Protein AF-A0A521TCE7-F1 (afdb_monomer)

Nearest PDB structures (foldseek):
  3hug-assembly6_P  TM=5.514E-01  e=2.609E+00  Mycobacterium tuberculosis H37Rv

Secondary structure (DSSP, 8-state):
---HHHHHHHHHHSTTTTS-HHHHHHHHHHHHH-HHHHHHHHHHHHHHHHHHHHHHHHHHHS-TTHHHHHHHHS---

Radius of gyration: 18.5 Å; Cα contacts (8 Å, |Δi|>4): 24; chains: 1; bounding box: 50×21×43 Å

Foldseek 3Di:
DDDLVVLLVCLQVVCLVVDDPVVVVVSVVCCVVDPVSVVSSVVVVVVVVVVVVVVVVVVVVDDPCVVVVVVVPDDDD

Structure (mmCIF, N/CA/C/O backbone):
data_AF-A0A521TCE7-F1
#
_entry.id   AF-A0A521TCE7-F1
#
loop_
_atom_site.group_PDB
_atom_site.id
_atom_site.type_symbol
_atom_site.label_atom_id
_atom_site.label_alt_id
_atom_site.label_comp_id
_atom_site.label_asym_id
_atom_site.label_entity_id
_atom_site.label_seq_id
_atom_site.pdbx_PDB_ins_code
_atom_site.Cartn_x
_atom_site.Cartn_y
_atom_site.Cartn_z
_atom_site.occupancy
_atom_site.B_iso_or_equiv
_atom_site.auth_seq_id
_atom_site.auth_comp_id
_atom_site.auth_asym_id
_atom_site.auth_atom_id
_atom_site.pdbx_PDB_model_num
ATOM 1 N N . MET A 1 1 ? -12.728 -4.033 17.836 1.00 63.03 1 MET A N 1
ATOM 2 C CA . MET A 1 1 ? -12.916 -3.311 16.558 1.00 63.03 1 MET A CA 1
ATOM 3 C C . MET A 1 1 ? -11.557 -3.045 15.935 1.00 63.03 1 MET A C 1
ATOM 5 O O . MET A 1 1 ? -10.687 -2.541 16.629 1.00 63.03 1 MET A O 1
ATOM 9 N N . MET A 1 2 ? -11.356 -3.412 14.672 1.00 74.94 2 MET A N 1
ATOM 10 C CA . MET A 1 2 ? -10.152 -3.035 13.920 1.00 74.94 2 MET A CA 1
ATOM 11 C C . MET A 1 2 ? -10.297 -1.578 13.465 1.00 74.94 2 MET A C 1
ATOM 13 O O . MET A 1 2 ? -11.397 -1.185 13.062 1.00 74.94 2 MET A O 1
ATOM 17 N N . LYS A 1 3 ? -9.241 -0.766 13.561 1.00 87.00 3 LYS A N 1
ATOM 18 C CA . LYS A 1 3 ? -9.319 0.654 13.187 1.00 87.00 3 LYS A CA 1
ATOM 19 C C . LYS A 1 3 ? -9.244 0.801 11.666 1.00 87.00 3 LYS A C 1
ATOM 21 O O . LYS A 1 3 ? -8.475 0.097 11.014 1.00 87.00 3 LYS A O 1
ATOM 26 N N . CYS A 1 4 ? -9.969 1.775 11.108 1.00 88.31 4 CYS A N 1
ATOM 27 C CA . CYS A 1 4 ? -9.941 2.074 9.669 1.00 88.31 4 CYS A CA 1
ATOM 28 C C . CYS A 1 4 ? -8.508 2.251 9.134 1.00 88.31 4 CYS A C 1
ATOM 30 O O . CYS A 1 4 ? -8.205 1.762 8.051 1.00 88.31 4 CYS A O 1
ATOM 32 N N . ARG A 1 5 ? -7.619 2.881 9.922 1.00 88.19 5 ARG A N 1
ATOM 33 C CA . ARG A 1 5 ? -6.196 3.075 9.593 1.00 88.19 5 ARG A CA 1
ATOM 34 C C . ARG A 1 5 ? -5.445 1.755 9.407 1.00 88.19 5 ARG A C 1
ATOM 36 O O . ARG A 1 5 ? -4.698 1.604 8.451 1.00 88.19 5 ARG A O 1
ATOM 43 N N . GLU A 1 6 ? -5.652 0.793 10.301 1.00 88.81 6 GLU A N 1
ATOM 44 C CA . GLU A 1 6 ? -4.991 -0.515 10.216 1.00 88.81 6 GLU A CA 1
ATOM 45 C C . GLU A 1 6 ? -5.458 -1.277 8.977 1.00 88.81 6 GLU A C 1
ATOM 47 O O . GLU A 1 6 ? -4.656 -1.895 8.284 1.00 88.81 6 GLU A O 1
ATOM 52 N N . VAL A 1 7 ? -6.759 -1.195 8.678 1.00 89.50 7 VAL A N 1
ATOM 53 C CA . VAL A 1 7 ? -7.349 -1.805 7.486 1.00 89.50 7 VAL A CA 1
ATOM 54 C C . VAL A 1 7 ? -6.807 -1.154 6.216 1.00 89.50 7 VAL A C 1
ATOM 56 O O . VAL A 1 7 ? -6.419 -1.873 5.302 1.00 89.50 7 VAL A O 1
ATOM 59 N N . SER A 1 8 ? -6.735 0.180 6.149 1.00 87.44 8 SER A N 1
ATO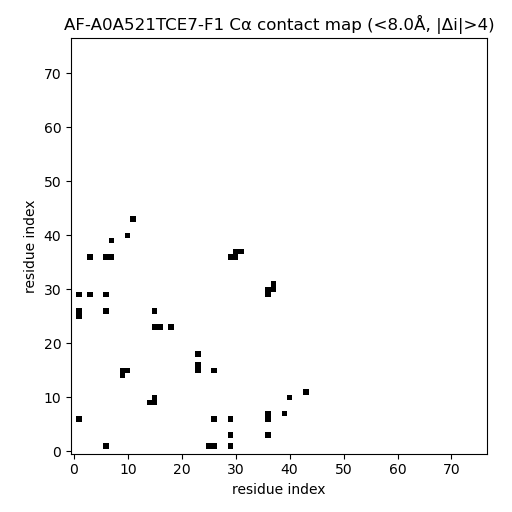M 60 C CA . SER A 1 8 ? -6.192 0.877 4.978 1.00 87.44 8 SER A CA 1
ATOM 61 C C . SER A 1 8 ? -4.715 0.571 4.753 1.00 87.44 8 SER A C 1
ATOM 63 O O . SER A 1 8 ? -4.330 0.343 3.611 1.00 87.44 8 SER A O 1
ATOM 65 N N . THR A 1 9 ? -3.906 0.501 5.816 1.00 89.31 9 THR A N 1
ATOM 66 C CA . THR A 1 9 ? -2.487 0.136 5.708 1.00 89.31 9 THR A CA 1
ATOM 67 C C . THR A 1 9 ? -2.335 -1.280 5.160 1.00 89.31 9 THR A C 1
ATOM 69 O O . THR A 1 9 ? -1.662 -1.458 4.152 1.00 89.31 9 THR A O 1
ATOM 72 N N . LEU A 1 10 ? -3.032 -2.260 5.750 1.00 89.25 10 LEU A N 1
ATOM 73 C CA . LEU A 1 10 ? -2.945 -3.663 5.325 1.00 89.25 10 LEU A CA 1
ATOM 74 C C . LEU A 1 10 ? -3.403 -3.855 3.871 1.00 89.25 10 LEU A C 1
ATOM 76 O O . LEU A 1 10 ? -2.822 -4.617 3.106 1.00 89.25 10 LEU A O 1
ATOM 80 N N . VAL A 1 11 ? -4.473 -3.154 3.484 1.00 87.62 11 VAL A N 1
ATOM 81 C CA . VAL A 1 11 ? -5.013 -3.180 2.120 1.00 87.62 11 VAL A CA 1
ATOM 82 C C . VAL A 1 11 ? -4.052 -2.527 1.126 1.00 87.62 11 VAL A C 1
ATOM 84 O O . VAL A 1 11 ? -3.965 -3.000 -0.007 1.00 87.62 11 VAL A O 1
ATOM 87 N N . SER A 1 12 ? -3.344 -1.466 1.524 1.00 85.88 12 SER A N 1
ATOM 88 C CA . SER A 1 12 ? -2.400 -0.745 0.666 1.00 85.88 12 SER A CA 1
ATOM 89 C C . SER A 1 12 ? -1.116 -1.528 0.418 1.00 85.88 12 SER A C 1
ATOM 91 O O . SER A 1 12 ? -0.674 -1.580 -0.726 1.00 85.88 12 SER A O 1
ATOM 93 N N . THR A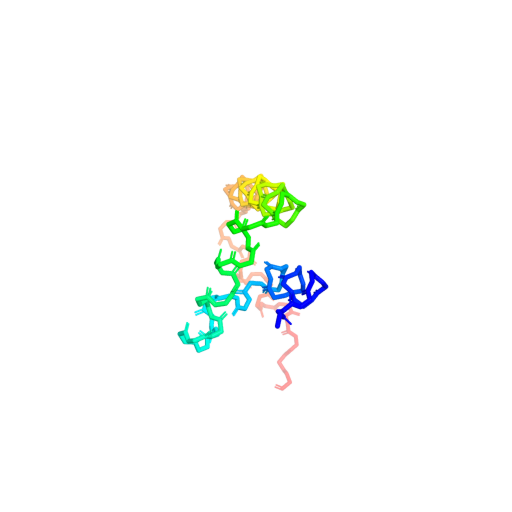 1 13 ? -0.547 -2.164 1.448 1.00 86.00 13 THR A N 1
ATOM 94 C CA . THR A 1 13 ? 0.700 -2.940 1.313 1.00 86.00 13 THR A CA 1
ATOM 95 C C . THR A 1 13 ? 0.513 -4.255 0.560 1.00 86.00 13 THR A C 1
ATOM 97 O O . THR A 1 13 ? 1.488 -4.845 0.119 1.0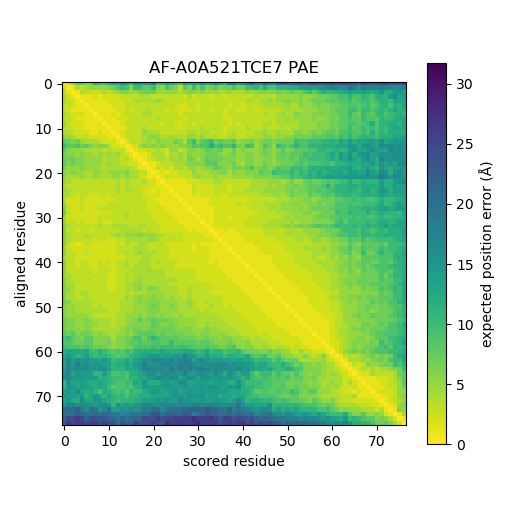0 86.00 13 THR A O 1
ATOM 100 N N . GLY A 1 14 ? -0.730 -4.714 0.375 1.00 81.12 14 GLY A N 1
ATOM 101 C CA . GLY A 1 14 ? -1.008 -6.017 -0.239 1.00 81.12 14 GLY A CA 1
ATOM 102 C C . GLY A 1 14 ? -0.907 -7.186 0.747 1.00 81.12 14 GLY A C 1
ATOM 103 O O . GLY A 1 14 ? -1.234 -8.314 0.392 1.00 81.12 14 GLY A O 1
ATOM 104 N N . ASP A 1 15 ? -0.591 -6.919 2.018 1.00 82.62 15 ASP A N 1
ATOM 105 C CA . ASP A 1 15 ? -0.435 -7.939 3.066 1.00 82.62 15 ASP A CA 1
ATOM 106 C C . ASP A 1 15 ? -1.736 -8.625 3.490 1.00 82.62 15 ASP A C 1
ATOM 108 O O . ASP A 1 15 ? -1.746 -9.519 4.336 1.00 82.62 15 ASP A O 1
ATOM 112 N N . VAL A 1 16 ? -2.880 -8.232 2.927 1.00 81.69 16 VAL A N 1
ATOM 113 C CA . VAL A 1 16 ? -4.137 -8.948 3.179 1.00 81.69 16 VAL A CA 1
ATOM 114 C C . VAL A 1 16 ? -3.999 -10.412 2.763 1.00 81.69 16 VAL A C 1
ATOM 116 O O . VAL A 1 16 ? -4.592 -11.277 3.402 1.00 81.69 16 VAL A O 1
ATOM 119 N N . GLU A 1 17 ? -3.231 -10.708 1.712 1.00 79.25 17 GLU A N 1
ATOM 120 C CA . GLU A 1 17 ? -3.083 -12.073 1.209 1.00 79.25 17 GLU A CA 1
ATOM 121 C C . GLU A 1 17 ? -2.051 -12.907 1.981 1.00 79.25 17 GLU A C 1
ATOM 123 O O . GLU A 1 17 ? -2.193 -14.119 2.105 1.00 79.25 17 GLU A O 1
ATOM 128 N N . THR A 1 18 ? -1.063 -12.265 2.588 1.00 82.69 18 THR A N 1
ATOM 129 C CA . THR A 1 18 ? -0.049 -12.924 3.424 1.00 82.69 18 THR A CA 1
ATOM 130 C C . THR A 1 18 ? -0.488 -13.034 4.889 1.00 82.69 18 THR A C 1
ATOM 132 O O . THR A 1 18 ? 0.080 -13.803 5.662 1.00 82.69 18 THR A O 1
ATOM 135 N N . ALA A 1 19 ? -1.529 -12.299 5.294 1.00 85.56 19 ALA A N 1
ATOM 136 C CA . ALA A 1 19 ? -2.004 -12.280 6.670 1.00 85.56 19 ALA A CA 1
ATOM 137 C C . ALA A 1 19 ? -2.686 -13.598 7.117 1.00 85.56 19 ALA A C 1
ATOM 139 O O . ALA A 1 19 ? -3.419 -14.227 6.344 1.00 85.56 19 ALA A O 1
ATOM 140 N N . PRO A 1 20 ? -2.575 -13.961 8.415 1.00 89.12 20 PRO A N 1
ATOM 141 C CA . PRO A 1 20 ? -3.299 -15.088 9.005 1.00 89.12 20 PRO A CA 1
ATOM 142 C C . PRO A 1 20 ? -4.816 -15.007 8.774 1.00 89.12 20 PRO A C 1
ATOM 144 O O . PRO A 1 20 ? -5.402 -13.918 8.803 1.00 89.12 20 PRO A O 1
ATOM 147 N N . LEU A 1 21 ? -5.477 -16.162 8.631 1.00 87.00 21 LEU A N 1
ATOM 148 C CA . LEU A 1 21 ? -6.908 -16.279 8.298 1.00 87.00 21 LEU A CA 1
ATOM 149 C C . LEU A 1 21 ? -7.821 -15.423 9.198 1.00 87.00 21 LEU A C 1
ATOM 151 O O . LEU A 1 21 ? -8.683 -14.696 8.705 1.00 87.00 21 LEU A O 1
ATOM 155 N N . GLY A 1 22 ? -7.582 -15.406 10.514 1.00 86.75 22 GLY A N 1
ATOM 156 C CA . GLY A 1 22 ? -8.366 -14.588 11.449 1.00 86.75 22 GLY A CA 1
ATOM 157 C C . GLY A 1 22 ? -8.176 -13.072 11.278 1.00 86.75 22 GLY A C 1
ATOM 158 O O . GLY A 1 22 ? -9.055 -12.277 11.622 1.00 86.75 22 GLY A O 1
ATOM 159 N N . ARG A 1 23 ? -7.035 -12.630 10.734 1.00 86.50 23 ARG A N 1
ATOM 160 C CA . ARG A 1 23 ? -6.784 -11.216 10.410 1.00 86.50 23 ARG A CA 1
ATOM 161 C C . ARG A 1 23 ? -7.437 -10.847 9.079 1.00 86.50 23 ARG A C 1
ATOM 163 O O . ARG A 1 23 ? -8.075 -9.799 9.003 1.00 86.50 23 ARG A O 1
ATOM 170 N N . ARG A 1 24 ? -7.387 -11.745 8.090 1.00 88.81 24 ARG A N 1
ATOM 171 C CA . ARG A 1 24 ? -8.146 -11.635 6.832 1.00 88.81 24 ARG A CA 1
ATOM 172 C C . ARG A 1 24 ? -9.642 -11.465 7.086 1.00 88.81 24 ARG A C 1
ATOM 174 O O . ARG A 1 24 ? -10.232 -10.507 6.592 1.00 88.81 24 ARG A O 1
ATOM 181 N N . MET A 1 25 ? -10.250 -12.330 7.901 1.00 89.12 25 MET A N 1
ATOM 182 C CA . MET A 1 25 ? -11.687 -12.248 8.198 1.00 89.12 25 MET A CA 1
ATOM 183 C C . MET A 1 25 ? -12.079 -10.918 8.851 1.00 89.12 25 MET A C 1
ATOM 185 O O . MET A 1 25 ? -13.073 -10.311 8.455 1.00 89.12 25 MET A O 1
ATOM 189 N N . ARG A 1 26 ? -11.276 -10.412 9.798 1.00 90.38 26 ARG A N 1
ATOM 190 C CA . ARG A 1 26 ? -11.528 -9.107 10.438 1.00 90.38 26 ARG A CA 1
ATOM 191 C C . ARG A 1 26 ? -11.500 -7.945 9.448 1.00 90.38 26 ARG A C 1
ATOM 193 O O . ARG A 1 26 ? -12.342 -7.053 9.538 1.00 90.38 26 ARG A O 1
ATOM 200 N N . VAL A 1 27 ? -10.568 -7.966 8.498 1.00 91.00 27 VAL A N 1
ATOM 201 C CA . VAL A 1 27 ? -10.483 -6.972 7.418 1.00 91.00 27 VAL A CA 1
ATOM 202 C C . VAL A 1 27 ? -11.735 -7.038 6.543 1.00 91.00 27 VAL A C 1
ATOM 204 O O . VAL A 1 27 ? -12.393 -6.018 6.337 1.00 91.00 27 VAL A O 1
ATOM 207 N N . T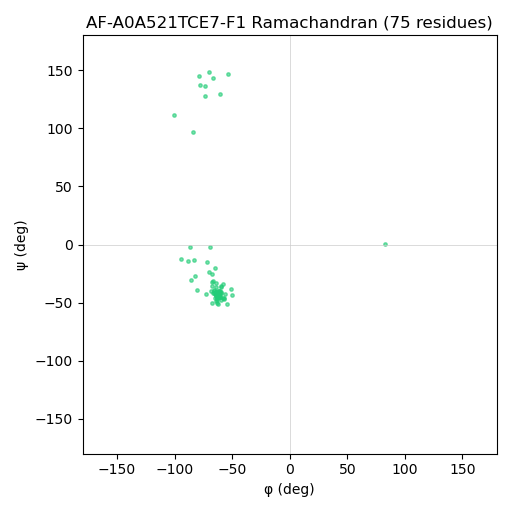RP A 1 28 ? -12.122 -8.230 6.084 1.00 89.62 28 TRP A N 1
ATOM 208 C CA . TRP A 1 28 ? -13.329 -8.415 5.273 1.00 89.62 28 TRP A CA 1
ATOM 209 C C . TRP A 1 28 ? -14.598 -7.940 5.983 1.00 89.62 28 TRP A C 1
ATOM 211 O O . TRP A 1 28 ? -15.366 -7.179 5.393 1.00 89.62 28 TRP A O 1
ATOM 221 N N . LEU A 1 29 ? -14.770 -8.297 7.259 1.00 92.00 29 LEU A N 1
ATOM 222 C CA . LEU A 1 29 ? -15.888 -7.837 8.080 1.00 92.00 29 LEU A CA 1
ATOM 223 C C . LEU A 1 29 ? -15.909 -6.305 8.192 1.00 92.00 29 LEU A C 1
ATOM 225 O O . LEU A 1 29 ? -16.938 -5.676 7.957 1.00 92.00 29 LEU A O 1
ATOM 229 N N . HIS A 1 30 ? -14.764 -5.683 8.485 1.00 93.25 30 HIS A N 1
ATOM 230 C CA . HIS A 1 30 ? -14.682 -4.228 8.602 1.00 93.25 30 HIS A CA 1
ATOM 231 C C . HIS A 1 30 ? -15.042 -3.523 7.290 1.00 93.25 30 HIS A C 1
ATOM 233 O O . HIS A 1 30 ? -15.777 -2.542 7.294 1.00 93.25 30 HIS A O 1
ATOM 239 N N . ILE A 1 31 ? -14.570 -4.026 6.151 1.00 92.12 31 ILE A N 1
ATOM 240 C CA . ILE A 1 31 ? -14.912 -3.479 4.831 1.00 92.12 31 ILE A CA 1
ATOM 241 C C . ILE A 1 31 ? -16.387 -3.695 4.483 1.00 92.12 31 ILE A C 1
ATOM 243 O O . ILE A 1 31 ? -16.990 -2.850 3.815 1.00 92.12 31 ILE A O 1
ATOM 247 N N . ALA A 1 32 ? -16.989 -4.791 4.945 1.00 91.31 32 ALA A N 1
ATOM 248 C CA . ALA A 1 32 ? -18.415 -5.011 4.776 1.00 91.31 32 ALA A CA 1
ATOM 249 C C . ALA A 1 32 ? -19.234 -3.946 5.529 1.00 91.31 32 ALA A C 1
ATOM 251 O O . ALA A 1 32 ? -20.190 -3.407 4.969 1.00 91.31 32 ALA A O 1
ATOM 252 N N . MET A 1 33 ? -18.815 -3.581 6.742 1.00 93.25 33 MET A N 1
ATOM 253 C CA . MET A 1 33 ? -19.532 -2.638 7.608 1.00 93.25 33 MET A CA 1
ATOM 254 C C . MET A 1 33 ? -19.186 -1.162 7.341 1.00 93.25 33 MET A C 1
ATOM 256 O O . MET A 1 33 ? -20.026 -0.282 7.510 1.00 93.25 33 MET A O 1
ATOM 260 N N . CYS A 1 34 ? -17.962 -0.861 6.903 1.00 94.19 34 CYS A N 1
ATOM 261 C CA . CYS A 1 34 ? -17.470 0.503 6.722 1.00 94.19 34 CYS A CA 1
ATOM 262 C C . CYS A 1 34 ? -17.513 0.939 5.250 1.00 94.19 34 CYS A C 1
ATOM 264 O O . CYS A 1 34 ? -16.718 0.494 4.414 1.00 94.19 34 CYS A O 1
ATOM 266 N N . ARG A 1 35 ? -18.400 1.893 4.933 1.00 92.81 35 ARG A N 1
ATOM 267 C CA . ARG A 1 35 ? -18.562 2.455 3.574 1.00 92.81 35 ARG A CA 1
ATOM 268 C C . ARG A 1 35 ? -17.275 3.107 3.045 1.00 92.81 35 ARG A C 1
ATOM 270 O O . ARG A 1 35 ? -16.974 2.972 1.861 1.00 92.81 35 ARG A O 1
ATOM 277 N N . HIS A 1 36 ? -16.494 3.752 3.913 1.00 92.50 36 HIS A N 1
ATOM 278 C CA . HIS A 1 36 ? -15.239 4.415 3.540 1.00 92.50 36 HIS A CA 1
ATOM 279 C C . HIS A 1 36 ? -14.168 3.408 3.117 1.00 92.50 36 HIS A C 1
ATOM 281 O O . HIS A 1 36 ? -13.622 3.515 2.021 1.00 92.50 36 HIS A O 1
ATOM 287 N N . CYS A 1 37 ? -13.925 2.375 3.930 1.00 91.69 37 CYS A N 1
ATOM 288 C CA . CYS A 1 37 ? -12.960 1.328 3.593 1.00 91.69 37 CYS A CA 1
ATOM 289 C C . CYS A 1 37 ? -13.387 0.536 2.349 1.00 91.69 37 CYS A C 1
ATOM 291 O O . CYS A 1 37 ? -12.541 0.149 1.544 1.00 91.69 37 CYS A O 1
ATOM 293 N N . ARG A 1 38 ? -14.696 0.345 2.139 1.00 92.75 38 ARG A N 1
ATOM 294 C CA . ARG A 1 38 ? -15.229 -0.252 0.908 1.00 92.75 38 ARG A CA 1
ATOM 295 C C . ARG A 1 38 ? -14.925 0.597 -0.328 1.00 92.75 38 ARG A C 1
ATOM 297 O O . ARG A 1 38 ? -14.486 0.048 -1.335 1.00 92.75 38 ARG A O 1
ATOM 304 N N . ARG A 1 39 ? -15.137 1.917 -0.261 1.00 93.69 39 ARG A N 1
ATOM 305 C CA . ARG A 1 39 ? -14.812 2.842 -1.360 1.00 93.69 39 ARG A CA 1
ATOM 306 C C . ARG A 1 39 ? -13.311 2.869 -1.638 1.00 93.69 39 ARG A C 1
ATOM 308 O O . ARG A 1 39 ? -12.918 2.724 -2.790 1.00 93.69 39 ARG A O 1
ATOM 315 N N . PHE A 1 40 ? -12.497 2.958 -0.588 1.00 91.75 40 PHE A N 1
ATOM 316 C CA . PHE A 1 40 ? -11.041 2.951 -0.695 1.00 91.75 40 PHE A CA 1
ATOM 317 C C . PHE A 1 40 ? -10.521 1.693 -1.402 1.00 91.75 40 PHE A C 1
ATOM 319 O O . PHE A 1 40 ? -9.755 1.803 -2.354 1.00 91.75 40 PHE A O 1
ATOM 326 N N . ARG A 1 41 ? -11.007 0.499 -1.022 1.00 90.81 41 ARG A N 1
ATOM 327 C CA . ARG A 1 41 ? -10.646 -0.752 -1.716 1.00 90.81 41 ARG A CA 1
ATOM 328 C C . ARG A 1 41 ? -10.964 -0.716 -3.205 1.00 90.81 41 ARG A C 1
ATOM 330 O O . ARG A 1 41 ? -10.151 -1.172 -3.997 1.00 90.81 41 ARG A O 1
ATOM 337 N N . ARG A 1 42 ? -12.133 -0.191 -3.583 1.00 92.06 42 ARG A N 1
ATOM 338 C CA . ARG A 1 42 ? -12.533 -0.087 -4.995 1.00 92.06 42 ARG A CA 1
ATOM 339 C C . ARG A 1 42 ? -11.611 0.850 -5.774 1.00 92.06 42 ARG A C 1
ATOM 341 O O . ARG A 1 42 ? -11.197 0.500 -6.870 1.00 92.06 42 ARG A O 1
ATOM 348 N N . GLN A 1 43 ? -11.268 2.005 -5.202 1.00 93.88 43 GLN A N 1
ATOM 349 C CA . GLN A 1 43 ? -10.347 2.959 -5.830 1.00 93.88 43 GLN A CA 1
ATOM 350 C C . GLN A 1 43 ? -8.947 2.366 -5.993 1.00 93.88 43 GLN A C 1
ATOM 352 O O . GLN A 1 43 ? -8.333 2.507 -7.046 1.00 93.88 43 GLN A O 1
ATOM 357 N N . LEU A 1 44 ? -8.459 1.668 -4.967 1.00 91.81 44 LEU A N 1
ATOM 358 C CA . LEU A 1 44 ? -7.147 1.038 -5.008 1.00 91.81 44 LEU A CA 1
ATOM 359 C C . LEU A 1 44 ? -7.085 -0.086 -6.049 1.00 91.81 44 LEU A C 1
ATOM 361 O O . LEU A 1 44 ? -6.089 -0.211 -6.751 1.00 91.81 44 LEU A O 1
ATOM 365 N N . GLU A 1 45 ? -8.153 -0.872 -6.184 1.00 91.19 45 GLU A N 1
ATOM 366 C CA . GLU A 1 45 ? -8.229 -1.923 -7.200 1.00 91.19 45 GLU A CA 1
ATOM 367 C C . GLU A 1 45 ? -8.230 -1.344 -8.622 1.00 91.19 45 GLU A C 1
ATOM 369 O O . GLU A 1 45 ? -7.476 -1.804 -9.473 1.00 91.19 45 GLU A O 1
ATOM 374 N N . GLN A 1 46 ? -8.984 -0.268 -8.862 1.00 94.94 46 GLN A N 1
ATOM 375 C CA . GLN A 1 46 ? -8.952 0.447 -10.143 1.00 94.94 46 GLN A CA 1
ATOM 376 C C . GLN A 1 46 ? -7.556 0.995 -10.463 1.00 94.94 46 GLN A C 1
ATOM 378 O O . GLN A 1 46 ? -7.105 0.916 -11.606 1.00 94.94 46 GLN A O 1
ATOM 383 N N . LEU A 1 47 ? -6.858 1.533 -9.459 1.00 93.69 47 LEU A N 1
ATOM 384 C CA . LEU A 1 47 ? -5.492 2.020 -9.627 1.00 93.69 47 LEU A CA 1
ATOM 385 C C . LEU A 1 47 ? -4.532 0.876 -9.978 1.00 93.69 47 LEU A C 1
ATOM 387 O O . LEU A 1 47 ? -3.741 1.015 -10.905 1.00 93.69 47 LEU A O 1
ATOM 391 N N . ARG A 1 48 ? -4.635 -0.268 -9.289 1.00 91.50 48 ARG A N 1
ATOM 392 C CA . ARG A 1 48 ? -3.820 -1.461 -9.569 1.00 91.50 48 ARG A CA 1
ATOM 393 C C . ARG A 1 48 ? -4.050 -2.006 -10.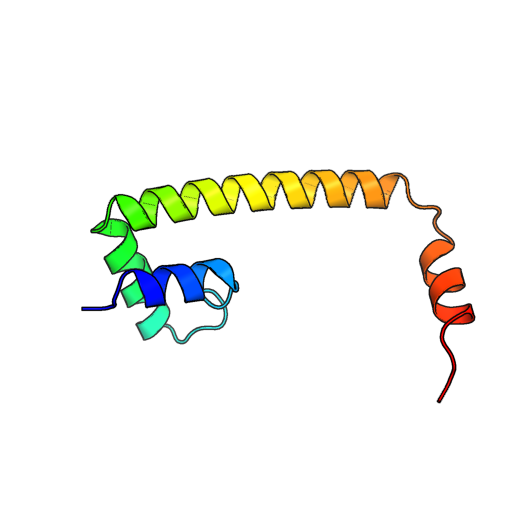969 1.00 91.50 48 ARG A C 1
ATOM 395 O O . ARG A 1 48 ? -3.085 -2.353 -11.635 1.00 91.50 48 ARG A O 1
ATOM 402 N N . GLN A 1 49 ? -5.299 -2.069 -11.419 1.00 93.69 49 GLN A N 1
ATOM 403 C CA . GLN A 1 49 ? -5.632 -2.540 -12.764 1.00 93.69 49 GLN A CA 1
ATOM 404 C C . GLN A 1 49 ? -5.005 -1.652 -13.838 1.00 93.69 49 GLN A C 1
ATOM 406 O O . GLN A 1 49 ? -4.376 -2.162 -14.757 1.00 93.69 49 GLN A O 1
ATOM 411 N N . ARG A 1 50 ? -5.100 -0.326 -13.685 1.00 94.62 50 ARG A N 1
ATOM 412 C CA . ARG A 1 50 ? -4.465 0.622 -14.613 1.00 94.62 50 ARG A CA 1
ATOM 413 C C . ARG A 1 50 ? -2.944 0.555 -14.568 1.00 94.62 50 ARG A C 1
ATOM 415 O O . ARG A 1 50 ? -2.316 0.589 -15.614 1.00 94.62 50 ARG A O 1
ATOM 422 N N . ALA A 1 51 ? -2.362 0.438 -13.376 1.00 93.44 51 ALA A N 1
ATOM 423 C CA . ALA A 1 51 ? -0.919 0.299 -13.223 1.00 93.44 51 ALA A CA 1
ATOM 424 C C . ALA A 1 51 ? -0.399 -0.991 -13.874 1.00 93.44 51 ALA A C 1
ATOM 426 O O . ALA A 1 51 ? 0.637 -0.957 -14.524 1.00 93.44 51 ALA A O 1
ATOM 427 N N . ARG A 1 52 ? -1.129 -2.108 -13.737 1.00 92.75 52 ARG A N 1
ATOM 428 C CA . ARG A 1 52 ? -0.802 -3.374 -14.412 1.00 92.75 52 ARG A CA 1
ATOM 429 C C . ARG A 1 52 ? -0.908 -3.246 -15.926 1.00 92.75 52 ARG A C 1
ATOM 431 O O . ARG A 1 52 ? 0.054 -3.572 -16.596 1.00 92.75 52 ARG A O 1
ATOM 438 N N . ALA A 1 53 ? -2.004 -2.688 -16.441 1.00 93.62 53 ALA A N 1
ATOM 439 C CA . ALA A 1 53 ? -2.160 -2.472 -17.878 1.00 93.62 53 ALA A CA 1
ATOM 440 C C . ALA A 1 53 ? -1.020 -1.613 -18.456 1.00 93.62 53 ALA A C 1
ATOM 442 O O . ALA A 1 53 ? -0.396 -2.006 -19.432 1.00 93.62 53 ALA A O 1
ATOM 443 N N . ALA A 1 54 ? -0.678 -0.506 -17.789 1.00 93.31 54 ALA A N 1
ATOM 444 C CA . ALA A 1 54 ? 0.438 0.343 -18.200 1.00 93.31 54 ALA A CA 1
ATOM 445 C C . ALA A 1 54 ? 1.796 -0.379 -18.119 1.00 93.31 54 ALA A C 1
ATOM 447 O O . ALA A 1 54 ? 2.668 -0.154 -18.955 1.00 93.31 54 ALA A O 1
ATOM 448 N N . ALA A 1 55 ? 1.992 -1.243 -17.117 1.00 91.44 55 ALA A N 1
ATOM 449 C CA . ALA A 1 55 ? 3.196 -2.061 -17.003 1.00 91.44 55 ALA A CA 1
ATOM 450 C C 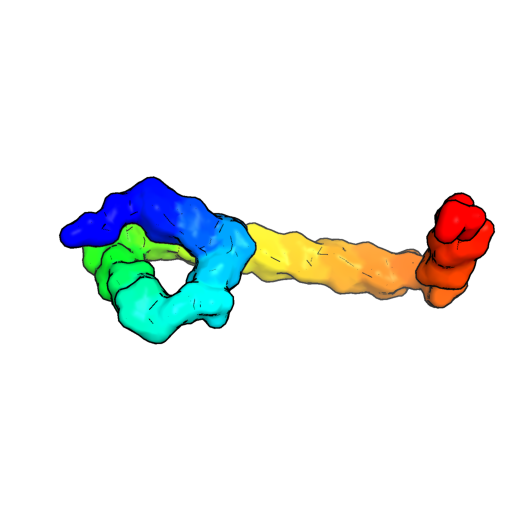. ALA A 1 55 ? 3.277 -3.123 -18.110 1.00 91.44 55 ALA A C 1
ATOM 452 O O . ALA A 1 55 ? 4.357 -3.324 -18.655 1.00 91.44 55 ALA A O 1
ATOM 453 N N . ASP A 1 56 ? 2.160 -3.756 -18.471 1.00 91.88 56 ASP A N 1
ATOM 454 C CA . ASP A 1 56 ? 2.091 -4.741 -19.554 1.00 91.88 56 ASP A CA 1
ATOM 455 C C . ASP A 1 56 ? 2.351 -4.082 -20.919 1.00 91.88 56 ASP A C 1
ATOM 457 O O . ASP A 1 56 ? 3.117 -4.607 -21.724 1.00 91.88 56 ASP A O 1
ATOM 461 N N . GLU A 1 57 ? 1.786 -2.894 -21.162 1.00 90.75 57 GLU A N 1
ATOM 462 C CA . GLU A 1 57 ? 2.074 -2.084 -22.354 1.00 90.75 57 GLU A CA 1
ATOM 463 C C . GLU A 1 57 ? 3.555 -1.693 -22.422 1.00 90.75 57 GLU A C 1
ATOM 465 O O . GLU A 1 57 ? 4.192 -1.832 -23.468 1.00 90.75 57 GLU A O 1
ATOM 470 N N . ALA A 1 58 ? 4.127 -1.250 -21.298 1.00 86.81 58 ALA A N 1
ATOM 471 C CA . ALA A 1 58 ? 5.547 -0.936 -21.216 1.00 86.81 58 ALA A CA 1
ATOM 472 C C . ALA A 1 58 ? 6.409 -2.178 -21.476 1.00 86.81 58 ALA A C 1
ATOM 474 O O . ALA A 1 58 ? 7.362 -2.091 -22.244 1.00 86.81 58 ALA A O 1
ATOM 475 N N . ALA A 1 59 ? 6.058 -3.327 -20.892 1.00 85.19 59 ALA A N 1
ATOM 476 C CA . ALA A 1 59 ? 6.753 -4.597 -21.086 1.00 85.19 59 ALA A CA 1
ATOM 477 C C . ALA A 1 59 ? 6.706 -5.060 -22.549 1.00 85.19 59 ALA A C 1
ATOM 479 O O . ALA A 1 59 ? 7.724 -5.499 -23.075 1.00 85.19 59 ALA A O 1
ATOM 480 N N . ALA A 1 60 ? 5.563 -4.907 -23.223 1.00 85.25 60 ALA A N 1
ATOM 481 C CA . ALA A 1 60 ? 5.413 -5.234 -24.640 1.00 85.25 60 ALA A CA 1
ATOM 482 C C . ALA A 1 60 ? 6.240 -4.316 -25.558 1.00 85.25 60 ALA A C 1
ATOM 484 O O . ALA A 1 60 ? 6.699 -4.752 -26.612 1.00 85.25 60 ALA A O 1
ATOM 485 N N . ALA A 1 61 ? 6.443 -3.057 -25.161 1.00 84.69 61 ALA A N 1
ATOM 486 C CA . ALA A 1 61 ? 7.291 -2.106 -25.876 1.00 84.69 61 ALA A CA 1
ATOM 487 C C . ALA A 1 61 ? 8.789 -2.244 -25.538 1.00 84.69 61 ALA A C 1
ATOM 489 O O . ALA A 1 61 ? 9.628 -1.659 -26.230 1.00 84.69 61 ALA A O 1
ATOM 490 N N . MET A 1 62 ? 9.149 -2.983 -24.480 1.00 80.88 62 MET A N 1
ATOM 491 C CA . MET A 1 62 ? 10.547 -3.180 -24.104 1.00 80.88 62 MET A CA 1
ATOM 492 C C . MET A 1 62 ? 11.246 -4.134 -25.082 1.00 80.88 62 MET A C 1
ATOM 494 O O . MET A 1 62 ? 10.703 -5.186 -25.421 1.00 80.88 62 MET A O 1
ATOM 498 N N . PRO A 1 63 ? 12.479 -3.823 -25.513 1.00 82.81 63 PRO A N 1
ATOM 499 C CA . PRO A 1 63 ? 13.251 -4.744 -26.329 1.00 82.81 63 PRO A CA 1
ATOM 500 C C . PRO A 1 63 ? 13.628 -6.003 -25.529 1.00 82.81 63 PRO A C 1
ATOM 502 O O . PRO A 1 63 ? 13.904 -5.948 -24.330 1.00 82.81 63 PRO A O 1
ATOM 505 N N . ALA A 1 64 ? 13.631 -7.157 -26.199 1.00 81.44 64 ALA A N 1
ATOM 506 C CA . ALA A 1 64 ? 13.781 -8.464 -25.552 1.00 81.44 64 ALA A CA 1
ATOM 507 C C . ALA A 1 64 ? 15.150 -8.678 -24.872 1.00 81.44 64 ALA A C 1
ATOM 509 O O . ALA A 1 64 ? 15.273 -9.521 -23.988 1.00 81.44 64 ALA A O 1
ATOM 510 N N . ASP A 1 65 ? 16.172 -7.906 -25.255 1.00 85.50 65 ASP A N 1
ATOM 511 C CA . ASP A 1 65 ? 17.534 -7.956 -24.708 1.00 85.50 65 ASP A CA 1
ATOM 5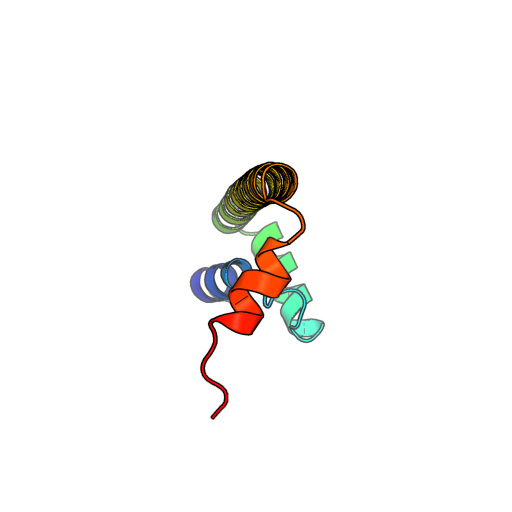12 C C . ASP A 1 65 ? 17.724 -7.074 -23.461 1.00 85.50 65 ASP A C 1
ATOM 514 O O . ASP A 1 65 ? 18.802 -7.038 -22.864 1.00 85.50 65 ASP A O 1
ATOM 518 N N . LEU A 1 66 ? 16.691 -6.340 -23.046 1.00 83.81 66 LEU A N 1
ATOM 519 C CA . LEU A 1 66 ? 16.777 -5.404 -21.931 1.00 83.81 66 LEU A CA 1
ATOM 520 C C . LEU A 1 66 ? 17.155 -6.061 -20.587 1.00 83.81 66 LEU A C 1
ATOM 522 O O . LEU A 1 66 ? 17.995 -5.484 -19.893 1.00 83.81 66 LEU A O 1
ATOM 526 N N . PRO A 1 67 ? 16.649 -7.259 -20.216 1.00 84.00 67 PRO A N 1
ATOM 527 C CA . PRO A 1 67 ? 17.080 -7.945 -18.995 1.00 84.00 67 PRO A CA 1
ATOM 528 C C . PRO A 1 67 ? 18.580 -8.269 -19.011 1.00 84.00 67 PRO A C 1
ATOM 530 O O . PRO A 1 67 ? 19.282 -8.015 -18.034 1.00 84.00 67 PRO A O 1
ATOM 533 N N . GLU A 1 68 ? 19.084 -8.764 -20.145 1.00 83.50 68 GLU A N 1
ATOM 534 C CA . GLU A 1 68 ? 20.503 -9.077 -20.359 1.00 83.50 68 GLU A CA 1
ATOM 535 C C . GLU A 1 68 ? 21.373 -7.815 -20.269 1.00 83.50 68 GLU A C 1
ATOM 537 O O . GLU A 1 68 ? 22.418 -7.819 -19.615 1.00 83.50 68 GLU A O 1
ATOM 542 N N . ARG A 1 69 ? 20.929 -6.699 -20.863 1.00 84.38 69 ARG A N 1
ATOM 543 C CA . ARG A 1 69 ? 21.623 -5.403 -20.770 1.00 84.38 69 ARG A CA 1
ATOM 544 C C . ARG A 1 69 ? 21.708 -4.888 -19.341 1.00 84.38 69 ARG A C 1
ATOM 546 O O . ARG A 1 69 ? 22.775 -4.431 -18.938 1.00 84.38 69 ARG A O 1
ATOM 553 N N . VAL A 1 70 ? 20.611 -4.967 -18.587 1.00 88.12 70 VAL A N 1
ATOM 554 C CA . VAL A 1 70 ? 20.583 -4.555 -17.178 1.00 88.12 70 VAL A CA 1
ATOM 555 C C . VAL A 1 70 ? 21.529 -5.434 -16.360 1.00 88.12 70 VAL A C 1
ATOM 557 O O . VAL A 1 70 ? 22.378 -4.904 -15.650 1.00 88.12 70 VAL A O 1
ATOM 560 N N . LEU A 1 71 ? 21.470 -6.760 -16.521 1.00 86.75 71 LEU A N 1
ATOM 561 C CA . LEU A 1 71 ? 22.361 -7.696 -15.824 1.00 86.75 71 LEU A CA 1
ATOM 562 C C . LEU A 1 71 ? 23.844 -7.459 -16.139 1.00 86.75 71 LEU A C 1
ATOM 564 O O . LEU A 1 71 ? 24.683 -7.585 -15.252 1.00 86.75 71 LEU A O 1
ATOM 568 N N . ARG A 1 72 ? 24.176 -7.083 -17.379 1.00 85.50 72 ARG A N 1
ATOM 569 C CA . ARG A 1 72 ? 25.554 -6.781 -17.798 1.00 85.50 72 ARG A CA 1
ATOM 570 C C . ARG A 1 72 ? 26.104 -5.483 -17.199 1.00 85.50 72 ARG A C 1
ATOM 572 O O . ARG A 1 72 ? 27.318 -5.321 -17.134 1.00 85.50 72 ARG A O 1
ATOM 579 N N . GLN A 1 73 ? 25.227 -4.560 -16.809 1.00 86.00 73 GLN A N 1
ATOM 580 C CA . GLN A 1 73 ? 25.589 -3.262 -16.235 1.00 86.00 73 GLN A CA 1
ATOM 581 C C . GLN A 1 73 ? 25.608 -3.257 -14.705 1.00 86.00 73 GLN A C 1
ATOM 583 O O . GLN A 1 73 ? 26.122 -2.307 -14.115 1.00 86.00 73 GLN A O 1
ATOM 588 N N . LEU A 1 74 ? 25.064 -4.290 -14.056 1.00 85.00 74 LEU A N 1
ATOM 589 C CA . LEU A 1 74 ? 25.122 -4.398 -12.604 1.00 85.00 74 LEU A CA 1
ATOM 590 C C . LEU A 1 74 ? 26.546 -4.783 -12.164 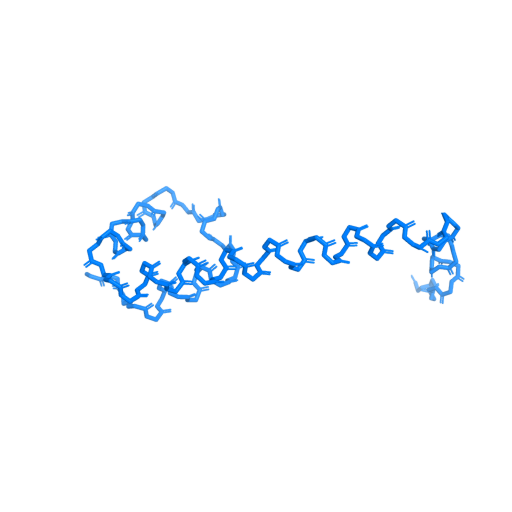1.00 85.00 74 LEU A C 1
ATOM 592 O O . LEU A 1 74 ? 27.091 -5.768 -12.673 1.00 85.00 74 LEU A O 1
ATOM 596 N N . PRO A 1 75 ? 27.162 -4.032 -11.232 1.00 78.81 75 PRO A N 1
ATOM 597 C CA . PRO A 1 75 ? 28.450 -4.407 -10.668 1.00 78.81 75 PRO A CA 1
ATOM 598 C C . PRO A 1 75 ? 28.318 -5.761 -9.964 1.00 78.81 75 PRO A C 1
ATOM 600 O O . PRO A 1 75 ? 27.393 -5.982 -9.180 1.00 78.81 75 PRO A O 1
ATOM 603 N N . ARG A 1 76 ? 29.222 -6.688 -10.295 1.00 72.00 76 ARG A N 1
ATOM 604 C CA . ARG A 1 76 ? 29.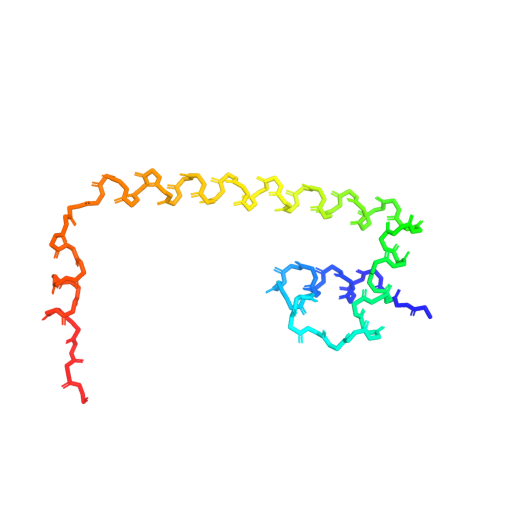375 -7.943 -9.559 1.00 72.00 76 ARG A CA 1
ATOM 605 C C . ARG A 1 76 ? 30.276 -7.673 -8.364 1.00 72.00 76 ARG A C 1
ATOM 607 O O . ARG A 1 76 ? 31.491 -7.630 -8.527 1.00 72.00 76 ARG A O 1
ATOM 614 N N . GLU A 1 77 ? 29.646 -7.447 -7.222 1.00 61.53 77 GLU A N 1
ATOM 615 C CA . GLU A 1 77 ? 30.274 -7.458 -5.897 1.00 61.53 77 GLU A CA 1
ATOM 616 C C . GLU A 1 77 ? 30.319 -8.898 -5.364 1.00 61.53 77 GLU A C 1
ATOM 618 O O . GLU A 1 77 ? 29.302 -9.618 -5.531 1.00 61.53 77 GLU A O 1
#

Sequence (77 aa):
MMKCREVSTLVSTGDVETAPLGRRMRVWLHIAMCRHCRRFRRQLEQLRQRARAAADEAAAAMPADLPERVLRQLPRE

pLDDT: mean 87.47, std 6.23, range [61.53, 94.94]

Mean predicted aligned error: 6.74 Å

Solvent-accessible surface area (backbone atoms only — not comparable to full-atom values): 4568 Å² total; per-residue (Å²): 135,86,53,70,68,60,48,52,49,37,62,68,74,54,46,52,78,77,42,58,69,75,56,35,52,52,46,54,51,48,35,71,73,32,68,64,56,40,51,50,52,52,54,52,50,54,52,50,52,52,52,48,51,53,48,52,54,50,56,71,70,48,64,91,60,50,66,60,52,51,60,71,68,52,82,88,127